Protein AF-A0A7R9ZFF4-F1 (afdb_monomer_lite)

pLDDT: mean 71.65, std 26.12, range [29.84, 97.88]

Secondary structure (DSSP, 8-state):
-EEEEEETTEEEEEEE--SSTTHHHHHHHHHHHHHHHTT--EEE--S--HHHHHTT-----HHHHHHHHHHHHHH-TT-----TTSS--HHHHHHGGGS---------------------------------------PPPPPPP------

Structure (mmCIF, N/CA/C/O backbone):
data_AF-A0A7R9ZFF4-F1
#
_entry.id   AF-A0A7R9ZFF4-F1
#
loop_
_atom_site.group_PDB
_atom_site.id
_atom_site.type_symbol
_atom_site.label_atom_id
_atom_site.label_alt_id
_atom_site.label_comp_id
_atom_site.label_asym_id
_atom_site.label_entity_id
_atom_site.label_seq_id
_atom_site.pdbx_PDB_ins_code
_atom_site.Cartn_x
_atom_site.Cartn_y
_atom_site.Cartn_z
_atom_site.occupancy
_atom_site.B_iso_or_equiv
_atom_site.auth_seq_id
_atom_site.auth_comp_id
_atom_site.auth_asym_id
_atom_site.auth_atom_id
_atom_site.pdbx_PDB_model_num
ATOM 1 N N . GLY A 1 1 ? 10.563 -10.627 -3.207 1.00 85.75 1 GLY A N 1
ATOM 2 C CA . GLY A 1 1 ? 9.769 -10.588 -1.973 1.00 85.75 1 GLY A CA 1
ATOM 3 C C . GLY A 1 1 ? 9.752 -9.187 -1.404 1.00 85.75 1 GLY A C 1
ATOM 4 O O . GLY A 1 1 ? 10.457 -8.306 -1.889 1.00 85.75 1 GLY A O 1
ATOM 5 N N . GLU A 1 2 ? 8.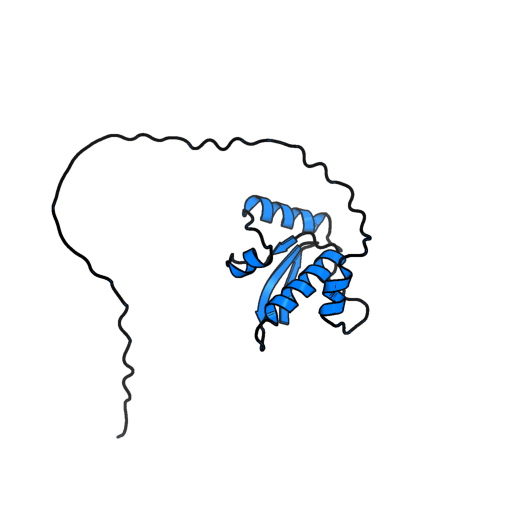947 -8.973 -0.371 1.00 91.56 2 GLU A N 1
ATOM 6 C CA . GLU A 1 2 ? 8.851 -7.692 0.329 1.00 91.56 2 GLU A CA 1
ATOM 7 C C . GLU A 1 2 ? 8.632 -7.902 1.817 1.00 91.56 2 GLU A C 1
ATOM 9 O O . GLU A 1 2 ? 8.017 -8.881 2.241 1.00 91.56 2 GLU A O 1
ATOM 14 N N . LEU A 1 3 ? 9.176 -6.966 2.586 1.00 93.50 3 LEU A N 1
ATOM 15 C CA . LEU A 1 3 ? 8.941 -6.823 4.005 1.00 93.50 3 LEU A CA 1
ATOM 16 C C . LEU A 1 3 ? 8.288 -5.464 4.251 1.00 93.50 3 LEU A C 1
ATOM 18 O O . LEU A 1 3 ? 8.777 -4.428 3.793 1.00 93.50 3 LEU A O 1
ATOM 22 N N . GLY A 1 4 ? 7.217 -5.481 5.030 1.00 95.00 4 GLY A N 1
ATOM 23 C CA . GLY A 1 4 ? 6.464 -4.303 5.416 1.00 95.00 4 GLY A CA 1
ATOM 24 C C . GLY A 1 4 ? 5.681 -4.556 6.695 1.00 95.00 4 GLY A C 1
ATOM 25 O O . GLY A 1 4 ? 5.725 -5.651 7.262 1.00 95.00 4 GLY A O 1
ATOM 26 N N . TYR A 1 5 ? 4.980 -3.531 7.158 1.00 95.50 5 TYR A N 1
ATOM 27 C CA . TYR A 1 5 ? 4.128 -3.600 8.342 1.00 95.50 5 TYR A CA 1
ATOM 28 C C . TYR A 1 5 ? 2.819 -2.853 8.108 1.00 95.50 5 TYR A C 1
ATOM 30 O O . TYR A 1 5 ? 2.694 -2.066 7.170 1.00 95.50 5 TYR A O 1
ATOM 38 N N . THR A 1 6 ? 1.843 -3.095 8.979 1.00 96.00 6 THR A N 1
ATOM 39 C CA . THR A 1 6 ? 0.519 -2.482 8.896 1.00 96.00 6 THR A CA 1
ATOM 40 C C . THR A 1 6 ? 0.233 -1.596 10.106 1.00 96.00 6 THR A C 1
ATOM 42 O O . THR A 1 6 ? 0.661 -1.876 11.229 1.00 96.00 6 THR A O 1
ATOM 45 N N . VAL A 1 7 ? -0.495 -0.502 9.879 1.00 95.81 7 VAL A N 1
ATOM 46 C CA . VAL A 1 7 ? -1.074 0.359 10.921 1.00 95.81 7 VAL A CA 1
ATOM 47 C C . VAL A 1 7 ? -2.521 0.658 10.542 1.00 95.81 7 VAL A C 1
ATOM 49 O O . VAL A 1 7 ? -2.810 1.546 9.733 1.00 95.81 7 VAL A O 1
ATOM 52 N N . GLY A 1 8 ? -3.437 -0.110 11.130 1.00 95.62 8 GLY A N 1
ATOM 53 C CA . GLY A 1 8 ? -4.812 -0.194 10.650 1.00 95.62 8 GLY A CA 1
ATOM 54 C C . GLY A 1 8 ? -4.845 -0.560 9.163 1.00 95.62 8 GLY A C 1
ATOM 55 O O . GLY A 1 8 ? -4.074 -1.403 8.714 1.00 95.62 8 GLY A O 1
ATOM 56 N N . SER A 1 9 ? -5.651 0.151 8.379 1.00 97.12 9 SER A N 1
ATOM 57 C CA . SER A 1 9 ? -5.744 -0.002 6.917 1.00 97.12 9 SER A CA 1
ATOM 58 C C . SER A 1 9 ? -4.605 0.653 6.108 1.00 97.12 9 SER A C 1
ATOM 60 O O . SER A 1 9 ? -4.761 0.904 4.913 1.00 97.12 9 SER A O 1
ATOM 62 N N . VAL A 1 10 ? -3.451 0.942 6.722 1.00 97.56 10 VAL A N 1
ATOM 63 C CA . VAL A 1 10 ? -2.254 1.449 6.022 1.00 97.56 10 VAL A CA 1
ATOM 64 C C . VAL A 1 10 ? -1.171 0.381 6.006 1.00 97.56 10 VAL A C 1
ATOM 66 O O . VAL A 1 10 ? -0.794 -0.116 7.067 1.00 97.56 10 VAL A O 1
ATOM 69 N N . TYR A 1 11 ? -0.649 0.060 4.824 1.00 97.56 11 TYR A N 1
ATOM 70 C CA . TYR A 1 11 ? 0.511 -0.816 4.657 1.00 97.56 11 TYR A CA 1
ATOM 71 C C . TYR A 1 11 ? 1.745 0.019 4.314 1.00 97.56 11 TYR A C 1
ATOM 73 O O . TYR A 1 11 ? 1.687 0.866 3.422 1.00 97.56 11 TYR A O 1
ATOM 81 N N . THR A 1 12 ? 2.863 -0.226 4.992 1.00 96.56 12 THR A N 1
ATOM 82 C CA . THR A 1 12 ? 4.134 0.465 4.750 1.00 96.56 12 THR A CA 1
ATOM 83 C C . THR A 1 12 ? 5.209 -0.526 4.334 1.00 96.56 12 THR A C 1
ATOM 85 O O . THR A 1 12 ? 5.580 -1.415 5.106 1.00 96.56 12 THR A O 1
ATOM 88 N N . SER A 1 13 ? 5.752 -0.326 3.134 1.00 95.31 13 SER A N 1
ATOM 89 C CA . SER A 1 13 ? 6.897 -1.073 2.617 1.00 95.31 13 SER A CA 1
ATOM 90 C C . SER A 1 13 ? 8.182 -0.626 3.316 1.00 95.31 13 SER A C 1
ATOM 92 O O . SER A 1 13 ? 8.519 0.559 3.319 1.00 95.31 13 SER A O 1
ATOM 94 N N . LEU A 1 14 ? 8.932 -1.573 3.880 1.00 93.88 14 LEU A N 1
ATOM 95 C CA . LEU A 1 14 ? 10.260 -1.317 4.450 1.00 93.88 14 LEU A CA 1
ATOM 96 C C . LEU A 1 14 ? 11.359 -1.603 3.431 1.00 93.88 14 LEU A C 1
ATOM 98 O O . LEU A 1 14 ? 12.286 -0.811 3.267 1.00 93.88 14 LEU A O 1
ATOM 102 N N . THR A 1 15 ? 11.265 -2.749 2.758 1.00 90.50 15 THR A N 1
ATOM 103 C CA . THR A 1 15 ? 12.236 -3.164 1.745 1.00 90.50 15 THR A CA 1
ATOM 104 C C . THR A 1 15 ? 11.639 -4.201 0.798 1.00 90.50 15 THR A C 1
ATOM 106 O O . THR A 1 15 ? 10.834 -5.042 1.200 1.00 90.50 15 THR A O 1
ATOM 109 N N . GLY A 1 16 ? 12.052 -4.141 -0.465 1.00 89.12 16 GLY A N 1
ATOM 110 C CA . GLY A 1 16 ? 11.720 -5.110 -1.504 1.00 89.12 16 GLY A CA 1
ATOM 111 C C . GLY A 1 16 ? 12.992 -5.713 -2.090 1.00 89.12 16 GLY A C 1
ATOM 112 O O . GLY A 1 16 ? 14.025 -5.050 -2.161 1.00 89.12 16 GLY A O 1
ATOM 113 N N . PHE A 1 17 ? 12.921 -6.971 -2.510 1.00 90.38 17 PHE A N 1
ATOM 114 C CA . PHE A 1 17 ? 14.036 -7.692 -3.120 1.00 90.38 17 PHE A CA 1
ATOM 115 C C . PHE A 1 17 ? 13.551 -8.547 -4.290 1.00 90.38 17 PHE A C 1
ATOM 117 O O . PHE A 1 17 ? 12.467 -9.125 -4.241 1.00 90.38 17 PHE A O 1
ATOM 124 N N . SER A 1 18 ? 14.362 -8.674 -5.329 1.00 89.00 18 SER A N 1
ATOM 125 C CA . SER A 1 18 ? 14.076 -9.487 -6.513 1.00 89.00 18 SER A CA 1
ATOM 126 C C . SER A 1 18 ? 15.358 -10.134 -7.014 1.00 89.00 18 SER A C 1
ATOM 128 O O . SER A 1 18 ? 16.421 -9.526 -6.929 1.00 89.00 18 SER A O 1
ATOM 130 N N . THR A 1 19 ? 15.252 -11.350 -7.542 1.00 88.94 19 THR A N 1
ATOM 131 C CA . THR A 1 19 ? 16.372 -12.065 -8.174 1.00 88.94 19 THR A CA 1
ATOM 132 C C . THR A 1 19 ? 16.312 -12.016 -9.699 1.00 88.94 19 THR A C 1
ATOM 134 O O . THR A 1 19 ? 17.336 -12.188 -10.338 1.00 88.94 19 THR A O 1
ATOM 137 N N . GLU A 1 20 ? 15.130 -11.748 -10.262 1.00 89.88 20 GLU A N 1
ATOM 138 C CA . GLU A 1 20 ? 14.866 -11.722 -11.703 1.00 89.88 20 GLU A CA 1
ATOM 139 C C . GLU A 1 20 ? 14.385 -10.340 -12.149 1.00 89.88 20 GLU A C 1
ATOM 141 O O . GLU A 1 20 ? 13.657 -9.656 -11.410 1.00 89.88 20 GLU A O 1
ATOM 146 N N . ASP A 1 21 ? 14.713 -9.964 -13.382 1.00 84.06 21 ASP A N 1
ATOM 147 C CA . ASP A 1 21 ? 14.232 -8.725 -13.988 1.00 84.06 21 ASP A CA 1
ATOM 148 C C . ASP A 1 21 ? 12.699 -8.687 -14.033 1.00 84.06 21 ASP A C 1
ATOM 150 O O . ASP A 1 21 ? 12.020 -9.693 -14.240 1.00 84.06 21 ASP A O 1
ATOM 154 N N . SER A 1 22 ? 12.126 -7.501 -13.817 1.00 82.31 22 SER A N 1
ATOM 155 C CA . SER A 1 22 ? 10.671 -7.244 -13.802 1.00 82.31 22 SER A CA 1
ATOM 156 C C . SER A 1 22 ? 9.849 -7.977 -12.726 1.00 82.31 22 SER A C 1
ATOM 158 O O . SER A 1 22 ? 8.690 -7.616 -12.503 1.00 82.31 22 SER A O 1
ATOM 160 N N . SER A 1 23 ? 10.422 -8.938 -11.992 1.00 88.81 23 SER A N 1
ATOM 161 C CA . SER A 1 23 ? 9.712 -9.666 -10.926 1.00 88.81 23 SER A CA 1
ATOM 162 C C . SER A 1 23 ? 9.257 -8.748 -9.785 1.00 88.81 23 SER A C 1
ATOM 164 O O . SER A 1 23 ? 8.173 -8.939 -9.236 1.00 88.81 23 SER A O 1
ATOM 166 N N . GLY A 1 24 ? 10.022 -7.689 -9.492 1.00 86.12 24 GLY A N 1
ATOM 167 C CA . GLY A 1 24 ? 9.638 -6.662 -8.521 1.00 86.12 24 GLY A CA 1
ATOM 168 C C . GLY A 1 24 ? 8.384 -5.881 -8.929 1.00 86.12 24 GLY A C 1
ATOM 169 O O . GLY A 1 24 ? 7.518 -5.635 -8.096 1.00 86.12 24 GLY A O 1
ATOM 170 N N . SER A 1 25 ? 8.228 -5.541 -10.211 1.00 86.94 25 SER A N 1
ATOM 171 C CA . SER A 1 25 ? 7.043 -4.821 -10.701 1.00 86.94 25 SER A CA 1
ATOM 172 C C . SER A 1 25 ? 5.782 -5.684 -10.647 1.00 86.94 25 SER A C 1
ATOM 174 O O . SER A 1 25 ? 4.735 -5.204 -10.217 1.00 86.94 25 SER A O 1
ATOM 176 N N . ILE A 1 26 ? 5.885 -6.966 -11.019 1.00 90.56 26 ILE A N 1
ATOM 177 C CA . ILE A 1 26 ? 4.769 -7.920 -10.910 1.00 90.56 26 ILE A CA 1
ATOM 178 C C . ILE A 1 26 ? 4.388 -8.150 -9.448 1.00 90.56 26 ILE A C 1
ATOM 180 O O . ILE A 1 26 ? 3.203 -8.171 -9.121 1.00 90.56 26 ILE A O 1
ATOM 184 N N . GLN A 1 27 ? 5.378 -8.269 -8.562 1.00 90.94 27 GLN A N 1
ATOM 185 C CA . GLN A 1 27 ? 5.131 -8.357 -7.128 1.00 90.94 27 GLN A CA 1
ATOM 186 C C . GLN A 1 27 ? 4.378 -7.127 -6.617 1.00 90.94 27 GLN A C 1
ATOM 188 O O . GLN A 1 27 ? 3.410 -7.291 -5.881 1.00 90.94 27 GLN A O 1
ATOM 193 N N . LEU A 1 28 ? 4.795 -5.916 -7.003 1.00 90.75 28 LEU A N 1
ATOM 194 C CA . LEU A 1 28 ? 4.122 -4.693 -6.573 1.00 90.75 28 LEU A CA 1
ATOM 195 C C . LEU A 1 28 ? 2.667 -4.654 -7.060 1.00 90.75 28 LEU A C 1
ATOM 197 O O . LEU A 1 28 ? 1.771 -4.341 -6.282 1.00 90.75 28 LEU A O 1
ATOM 201 N N . ALA A 1 29 ? 2.417 -5.029 -8.316 1.00 90.69 29 ALA A N 1
ATOM 202 C CA . ALA A 1 29 ? 1.059 -5.105 -8.851 1.00 90.69 29 ALA A CA 1
ATOM 203 C C . ALA A 1 29 ? 0.196 -6.118 -8.077 1.00 90.69 29 ALA A C 1
ATOM 205 O O . ALA A 1 29 ? -0.897 -5.780 -7.627 1.00 90.69 29 ALA A O 1
ATOM 206 N N . ALA A 1 30 ? 0.705 -7.334 -7.855 1.00 92.06 30 ALA A N 1
ATOM 207 C CA . ALA A 1 30 ? -0.017 -8.371 -7.122 1.00 92.06 30 ALA A CA 1
ATOM 208 C C . ALA A 1 30 ? -0.267 -7.985 -5.653 1.00 92.06 30 ALA A C 1
ATOM 210 O O . ALA A 1 30 ? -1.371 -8.182 -5.146 1.00 92.06 30 ALA A O 1
ATOM 211 N N . LEU A 1 31 ? 0.730 -7.410 -4.972 1.00 93.06 31 LEU A N 1
ATOM 212 C CA . LEU A 1 31 ? 0.587 -6.956 -3.590 1.00 93.06 31 LEU A CA 1
ATOM 213 C C . LEU A 1 31 ? -0.437 -5.825 -3.485 1.00 93.06 31 LEU A C 1
ATOM 215 O O . LEU A 1 31 ? -1.309 -5.894 -2.625 1.00 93.06 31 LEU A O 1
ATOM 219 N N . GLY A 1 32 ? -0.388 -4.840 -4.386 1.00 92.75 32 GLY A N 1
ATOM 220 C CA . GLY A 1 32 ? -1.369 -3.755 -4.436 1.00 92.75 32 GLY A CA 1
ATOM 221 C C . GLY A 1 32 ? -2.800 -4.275 -4.554 1.00 92.75 32 GLY A C 1
ATOM 222 O O . GLY A 1 32 ? -3.668 -3.856 -3.791 1.00 92.75 32 GLY A O 1
ATOM 223 N N . THR A 1 33 ? -3.027 -5.261 -5.425 1.00 92.12 33 THR A N 1
ATOM 224 C CA . THR A 1 33 ? -4.335 -5.916 -5.560 1.00 92.12 33 THR A CA 1
ATOM 225 C C . THR A 1 33 ? -4.783 -6.629 -4.281 1.00 92.12 33 THR A C 1
ATOM 227 O O . THR A 1 33 ? -5.954 -6.563 -3.914 1.00 92.12 33 THR A O 1
ATOM 230 N N . ILE A 1 34 ? -3.882 -7.324 -3.585 1.00 92.62 34 ILE A N 1
ATOM 231 C CA . ILE A 1 34 ? -4.231 -8.014 -2.332 1.00 92.62 34 ILE A CA 1
ATOM 232 C C . ILE A 1 34 ? -4.544 -7.001 -1.228 1.00 92.62 34 ILE A C 1
ATOM 234 O O . ILE A 1 34 ? -5.508 -7.187 -0.485 1.00 92.62 34 ILE A O 1
ATOM 238 N N . LEU A 1 35 ? -3.756 -5.929 -1.127 1.00 94.31 35 LEU A N 1
ATOM 239 C CA . LEU A 1 35 ? -3.978 -4.854 -0.161 1.00 94.31 35 LEU A CA 1
ATOM 240 C C . LEU A 1 35 ? -5.356 -4.219 -0.359 1.00 94.31 35 LEU A C 1
ATOM 242 O O . LEU A 1 35 ? -6.110 -4.089 0.605 1.00 94.31 35 LEU A O 1
ATOM 246 N N . GLU A 1 36 ? -5.718 -3.907 -1.601 1.00 93.44 36 GLU A N 1
ATOM 247 C CA . GLU A 1 36 ? -7.042 -3.382 -1.935 1.00 93.44 36 GLU A CA 1
ATOM 248 C C . GLU A 1 36 ? -8.164 -4.338 -1.489 1.00 93.44 36 GLU A C 1
ATOM 250 O O . GLU A 1 36 ? -9.092 -3.917 -0.798 1.00 93.44 36 GLU A O 1
ATOM 255 N N . ARG A 1 37 ? -8.044 -5.644 -1.776 1.00 91.38 37 ARG A N 1
ATOM 256 C CA . ARG A 1 37 ? -9.028 -6.663 -1.350 1.00 91.38 37 ARG A CA 1
ATOM 257 C C . ARG A 1 37 ? -9.164 -6.794 0.159 1.00 91.38 37 ARG A C 1
ATOM 259 O O . ARG A 1 37 ? -10.253 -7.058 0.653 1.00 91.38 37 ARG A O 1
ATOM 266 N N . CYS A 1 38 ? -8.066 -6.619 0.887 1.00 92.81 38 CYS A N 1
ATOM 267 C CA . CYS A 1 38 ? -8.068 -6.667 2.346 1.00 92.81 38 CYS A CA 1
ATOM 268 C C . CYS A 1 38 ? -8.605 -5.367 2.979 1.00 92.81 38 CYS A C 1
ATOM 270 O O . CYS A 1 38 ? -8.642 -5.262 4.203 1.00 92.81 38 CYS A O 1
ATOM 272 N N . GLY A 1 39 ? -9.000 -4.368 2.180 1.00 94.44 39 GLY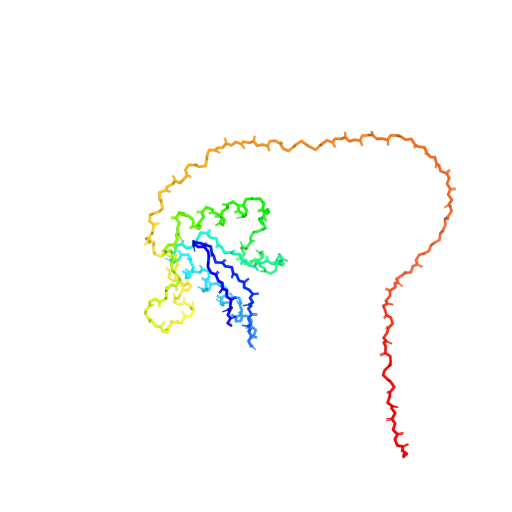 A N 1
ATOM 273 C CA . GLY A 1 39 ? -9.536 -3.099 2.672 1.00 94.44 39 GLY A CA 1
ATOM 274 C C . GLY A 1 39 ? -8.467 -2.099 3.117 1.00 94.44 39 GLY A C 1
ATOM 275 O O . GLY A 1 39 ? -8.759 -1.198 3.908 1.00 94.44 39 GLY A O 1
ATOM 276 N N . PHE A 1 40 ? -7.225 -2.231 2.637 1.00 96.56 40 PHE A N 1
ATOM 277 C CA . PHE A 1 40 ? -6.208 -1.203 2.853 1.00 96.56 40 PHE A CA 1
ATOM 278 C C . PHE A 1 40 ? -6.525 0.034 2.012 1.00 96.56 40 PHE A C 1
ATOM 280 O O . PHE A 1 40 ? -6.774 -0.053 0.813 1.00 96.56 40 PHE A O 1
ATOM 287 N N . ILE A 1 41 ? -6.476 1.204 2.646 1.00 95.62 41 ILE A N 1
ATOM 288 C CA . ILE A 1 41 ? -6.822 2.488 2.018 1.00 95.62 41 ILE A CA 1
ATOM 289 C C . ILE A 1 41 ? -5.592 3.252 1.528 1.00 95.62 41 ILE A C 1
ATOM 291 O O . ILE A 1 41 ? -5.714 4.226 0.785 1.00 95.62 41 ILE A O 1
ATOM 295 N N . LEU A 1 42 ? -4.405 2.872 2.007 1.00 96.12 42 LEU A N 1
ATOM 296 C CA . LEU A 1 42 ? -3.158 3.544 1.681 1.00 96.12 42 LEU A CA 1
ATOM 297 C C . LEU A 1 42 ? -1.997 2.557 1.707 1.00 96.12 42 LEU A C 1
ATOM 299 O O . LEU A 1 42 ? -1.818 1.802 2.665 1.00 96.12 42 LEU A O 1
ATOM 303 N N . TRP A 1 43 ? -1.168 2.648 0.675 1.00 96.38 43 TRP A N 1
ATOM 304 C CA . TRP A 1 43 ? 0.095 1.942 0.582 1.00 96.38 43 TRP A CA 1
ATOM 305 C C . TRP A 1 43 ? 1.248 2.949 0.529 1.00 96.38 43 TRP A C 1
ATOM 307 O O . TRP A 1 43 ? 1.399 3.703 -0.433 1.00 96.38 43 TRP A O 1
ATOM 317 N N . ASP A 1 44 ? 2.044 2.982 1.595 1.00 95.44 44 ASP A N 1
ATOM 318 C CA . ASP A 1 44 ? 3.255 3.787 1.696 1.00 95.44 44 ASP A CA 1
ATOM 319 C C . ASP A 1 44 ? 4.452 3.025 1.120 1.00 95.44 44 ASP A C 1
ATOM 321 O O . ASP A 1 44 ? 4.956 2.071 1.714 1.00 95.44 44 ASP A O 1
ATOM 325 N N . LEU A 1 45 ? 4.917 3.478 -0.044 1.00 92.44 45 LEU A N 1
ATOM 326 C CA . LEU A 1 45 ? 6.086 2.928 -0.724 1.00 92.44 45 LEU A CA 1
ATOM 327 C C . LEU A 1 45 ? 7.405 3.538 -0.217 1.00 92.44 45 LEU A C 1
ATOM 329 O O . LEU A 1 45 ? 8.468 3.218 -0.755 1.00 92.44 45 LEU A O 1
ATOM 333 N N . GLY A 1 46 ? 7.377 4.453 0.752 1.00 90.06 46 GLY A N 1
ATOM 334 C CA . GLY A 1 46 ? 8.551 5.164 1.246 1.00 90.06 46 GLY A CA 1
ATOM 335 C C . GLY A 1 46 ? 9.020 6.267 0.293 1.00 90.06 46 GLY A C 1
ATOM 336 O O . GLY A 1 46 ? 8.230 7.059 -0.217 1.00 90.06 46 GLY A O 1
ATOM 337 N N . MET A 1 47 ? 10.333 6.347 0.056 1.00 87.06 47 MET A N 1
ATOM 338 C CA . MET A 1 47 ? 10.923 7.450 -0.712 1.00 87.06 47 MET A CA 1
ATOM 339 C C . MET A 1 47 ? 10.405 7.501 -2.157 1.00 87.06 47 MET A C 1
ATOM 341 O O . MET A 1 47 ? 10.273 6.463 -2.823 1.00 87.06 47 MET A O 1
ATOM 345 N N . PHE A 1 48 ? 10.154 8.720 -2.639 1.00 83.94 48 PHE A N 1
ATOM 346 C CA . PHE A 1 48 ? 9.744 8.969 -4.016 1.00 83.94 48 PHE A CA 1
ATOM 347 C C . PHE A 1 48 ? 10.842 8.540 -4.993 1.00 83.94 48 PHE A C 1
ATOM 349 O O . PHE A 1 48 ? 12.008 8.893 -4.826 1.00 83.94 48 PHE A O 1
ATOM 356 N N . MET A 1 49 ? 10.451 7.776 -6.012 1.00 80.75 49 MET A N 1
ATOM 357 C CA . MET A 1 49 ? 11.306 7.349 -7.116 1.00 80.75 49 MET A CA 1
ATOM 358 C C . MET A 1 49 ? 10.453 7.279 -8.383 1.00 80.75 49 MET A C 1
ATOM 360 O O . MET A 1 49 ? 9.333 6.770 -8.330 1.00 80.75 49 MET A O 1
ATOM 364 N N . GLU A 1 50 ? 10.981 7.731 -9.522 1.00 81.94 50 GLU A N 1
ATOM 365 C CA . GLU A 1 50 ? 10.223 7.851 -10.781 1.00 81.94 50 GLU A CA 1
ATOM 366 C C . GLU A 1 50 ? 9.542 6.548 -11.218 1.00 81.94 50 GLU A C 1
ATOM 368 O O . GLU A 1 50 ? 8.428 6.558 -11.736 1.00 81.94 50 GLU A O 1
ATOM 373 N N . TYR A 1 51 ? 10.176 5.394 -10.991 1.00 81.81 51 TYR A N 1
ATOM 374 C CA . TYR A 1 51 ? 9.579 4.118 -11.386 1.00 81.81 51 TYR A CA 1
ATOM 375 C C . TYR A 1 51 ? 8.289 3.800 -10.615 1.00 81.81 51 TYR A C 1
ATOM 377 O O . TYR A 1 51 ? 7.435 3.099 -11.151 1.00 81.81 51 TYR A O 1
ATOM 385 N N . LYS A 1 52 ? 8.128 4.317 -9.387 1.00 83.00 52 LYS A N 1
ATOM 386 C CA . LYS A 1 52 ? 6.901 4.158 -8.591 1.00 83.00 52 LYS A CA 1
ATOM 387 C C . LYS A 1 52 ? 5.774 5.006 -9.168 1.00 83.00 52 LYS A C 1
ATOM 389 O O . LYS A 1 52 ? 4.635 4.561 -9.229 1.00 83.00 52 LYS A O 1
ATOM 394 N N . GLU A 1 53 ? 6.097 6.207 -9.631 1.00 85.69 53 GLU A N 1
ATOM 395 C CA . GLU A 1 53 ? 5.127 7.078 -10.293 1.00 85.69 53 GLU A CA 1
ATOM 396 C C . GLU A 1 53 ? 4.647 6.476 -11.618 1.00 85.69 53 GLU A C 1
ATOM 398 O O . GLU A 1 53 ? 3.446 6.450 -11.877 1.00 85.69 53 GLU A O 1
ATOM 403 N N . ARG A 1 54 ? 5.554 5.875 -12.404 1.00 86.38 54 ARG A N 1
ATOM 404 C CA . ARG A 1 54 ? 5.187 5.172 -13.648 1.00 86.38 54 ARG A CA 1
ATOM 405 C C . ARG A 1 54 ? 4.190 4.028 -13.445 1.00 86.38 54 ARG A C 1
ATOM 407 O O . ARG A 1 54 ? 3.444 3.726 -14.369 1.00 86.38 54 ARG A O 1
ATOM 414 N N . ILE A 1 55 ? 4.168 3.404 -12.266 1.00 82.00 55 ILE A N 1
ATOM 415 C CA . ILE A 1 55 ? 3.202 2.345 -11.917 1.00 82.00 55 ILE A CA 1
ATOM 416 C C . ILE A 1 55 ? 1.970 2.880 -11.165 1.00 82.00 55 ILE A C 1
ATOM 418 O O . ILE A 1 55 ? 1.177 2.094 -10.657 1.00 82.00 55 ILE A O 1
ATOM 422 N N . GLY A 1 56 ? 1.795 4.205 -11.094 1.00 87.19 56 GLY A N 1
ATOM 423 C CA . GLY A 1 56 ? 0.600 4.855 -10.550 1.00 87.19 56 GLY A CA 1
ATOM 424 C C . GLY A 1 56 ? 0.733 5.419 -9.132 1.00 87.19 56 GLY A C 1
ATOM 425 O O . GLY A 1 56 ? -0.244 5.964 -8.612 1.00 87.19 56 GLY A O 1
ATOM 426 N N . ALA A 1 57 ? 1.907 5.337 -8.495 1.00 90.56 57 ALA A N 1
ATOM 427 C CA . ALA A 1 57 ? 2.112 5.954 -7.186 1.00 90.56 57 ALA A CA 1
ATOM 428 C C . ALA A 1 57 ? 2.069 7.486 -7.278 1.00 90.56 57 ALA A C 1
ATOM 430 O O . ALA A 1 57 ? 2.504 8.085 -8.258 1.00 90.56 57 ALA A O 1
ATOM 431 N N . ARG A 1 58 ? 1.583 8.138 -6.219 1.00 92.75 58 ARG A N 1
ATOM 432 C CA . ARG A 1 58 ? 1.477 9.600 -6.149 1.00 92.75 58 ARG A CA 1
ATOM 433 C C . ARG A 1 58 ? 2.248 10.135 -4.954 1.00 92.75 58 ARG A C 1
ATOM 435 O O . ARG A 1 58 ? 2.187 9.570 -3.864 1.00 92.75 58 ARG A O 1
ATOM 442 N N . SER A 1 59 ? 2.920 11.267 -5.142 1.00 92.25 59 SER A N 1
ATOM 443 C CA . SER A 1 59 ? 3.542 11.997 -4.037 1.00 92.25 59 SER A CA 1
ATOM 444 C C . SER A 1 59 ? 2.478 12.587 -3.111 1.00 92.25 59 SER A C 1
ATOM 446 O O . SER A 1 59 ? 1.595 13.327 -3.546 1.00 92.25 59 SER A O 1
ATOM 448 N N . MET A 1 60 ? 2.582 12.293 -1.815 1.00 94.06 60 MET A N 1
ATOM 449 C CA . MET A 1 60 ? 1.673 12.787 -0.782 1.00 94.06 60 MET A CA 1
ATOM 450 C C . MET A 1 60 ? 2.426 13.693 0.192 1.00 94.06 60 MET A C 1
ATOM 452 O O . MET A 1 60 ? 3.507 13.358 0.674 1.00 94.06 60 MET A O 1
ATOM 456 N N . ARG A 1 61 ? 1.850 14.856 0.520 1.00 95.25 61 ARG A N 1
ATOM 457 C CA . ARG A 1 61 ? 2.428 15.731 1.550 1.00 95.25 61 ARG A CA 1
ATOM 458 C C . ARG A 1 61 ? 2.395 15.040 2.916 1.00 95.25 61 ARG A C 1
ATOM 460 O O . ARG A 1 61 ? 1.467 14.301 3.240 1.00 95.25 61 ARG A O 1
ATOM 467 N N . ARG A 1 62 ? 3.363 15.375 3.769 1.00 95.25 62 ARG A N 1
ATOM 468 C CA . ARG A 1 62 ? 3.489 14.791 5.111 1.00 95.25 62 ARG A CA 1
ATOM 469 C C . ARG A 1 62 ? 2.253 14.993 5.991 1.00 95.25 62 ARG A C 1
ATOM 471 O O . ARG A 1 62 ? 1.813 14.050 6.638 1.00 95.25 62 ARG A O 1
ATOM 478 N N . THR A 1 63 ? 1.699 16.204 6.037 1.00 97.88 63 THR A N 1
ATOM 479 C CA . THR A 1 63 ? 0.554 16.527 6.905 1.00 97.88 63 THR A CA 1
ATOM 480 C C . THR A 1 63 ? -0.667 15.641 6.637 1.00 97.88 63 THR A C 1
ATOM 482 O O . THR A 1 63 ? -1.144 15.010 7.584 1.00 97.88 63 THR A O 1
ATOM 485 N N . PRO A 1 64 ? -1.177 15.520 5.392 1.00 96.88 64 PRO A N 1
ATOM 486 C CA . PRO A 1 64 ? -2.297 14.627 5.130 1.00 96.88 64 PRO A CA 1
ATOM 487 C C . PRO A 1 64 ? -1.924 13.151 5.331 1.00 96.88 64 PRO A C 1
ATOM 489 O O . PRO A 1 64 ? -2.761 12.416 5.839 1.00 96.88 64 PRO A O 1
ATOM 492 N N . PHE A 1 65 ? -0.684 12.731 5.040 1.00 96.25 65 PHE A N 1
ATOM 493 C CA . PHE A 1 65 ? -0.225 11.359 5.301 1.00 96.25 65 PHE A CA 1
ATOM 494 C C . PHE A 1 65 ? -0.333 10.988 6.787 1.00 96.25 65 PHE A C 1
ATOM 496 O O . PHE A 1 65 ? -1.008 10.026 7.149 1.00 96.25 65 PHE A O 1
ATOM 503 N N . VAL A 1 66 ? 0.266 11.796 7.671 1.00 96.88 66 VAL A N 1
ATOM 504 C CA . VAL A 1 66 ? 0.245 11.550 9.124 1.00 96.88 66 VAL A CA 1
ATOM 505 C C . VAL A 1 66 ? -1.186 11.558 9.661 1.00 96.88 66 VAL A C 1
ATOM 507 O O . VAL A 1 66 ? -1.519 10.754 10.532 1.00 96.88 66 VAL A O 1
ATOM 510 N N . ARG A 1 67 ? -2.047 12.439 9.136 1.00 97.62 67 ARG A N 1
ATOM 511 C CA . ARG A 1 67 ? -3.470 12.471 9.494 1.00 97.62 67 ARG A CA 1
ATOM 512 C C . ARG A 1 67 ? -4.169 11.162 9.122 1.00 97.62 67 ARG A C 1
ATOM 514 O O . ARG A 1 67 ? -4.882 10.623 9.963 1.00 97.62 67 ARG A O 1
ATOM 521 N N . THR A 1 68 ? -3.936 10.637 7.919 1.00 96.88 68 THR A N 1
ATOM 522 C CA . THR A 1 68 ? -4.505 9.355 7.475 1.00 96.88 68 THR A CA 1
ATOM 523 C C . THR A 1 68 ? -4.036 8.195 8.352 1.00 96.88 68 THR A C 1
ATOM 525 O O . THR A 1 68 ? -4.876 7.446 8.837 1.00 96.88 68 THR A O 1
ATOM 528 N N . VAL A 1 69 ? -2.734 8.090 8.647 1.00 96.31 69 VAL A N 1
ATOM 529 C CA . VAL A 1 69 ? -2.182 7.010 9.496 1.00 96.31 69 VAL A CA 1
ATOM 530 C C . VAL A 1 69 ? -2.725 7.059 10.928 1.00 96.31 69 VAL A C 1
ATOM 532 O O . VAL A 1 69 ? -3.014 6.031 11.538 1.00 96.31 69 VAL A O 1
ATOM 535 N N . ARG A 1 70 ? -2.871 8.259 11.502 1.00 96.88 70 ARG A N 1
ATOM 536 C CA . ARG A 1 70 ? -3.459 8.411 12.844 1.00 96.88 70 ARG A CA 1
ATOM 537 C C . ARG A 1 70 ? -4.924 7.993 12.863 1.00 96.88 70 ARG A C 1
ATOM 539 O O . ARG A 1 70 ? -5.346 7.323 13.798 1.00 96.88 70 ARG A O 1
ATOM 546 N N . ARG A 1 71 ? -5.672 8.377 11.829 1.00 97.25 71 ARG A N 1
ATOM 547 C CA . ARG A 1 71 ? -7.086 8.042 11.670 1.00 97.25 71 ARG A CA 1
ATOM 548 C C . ARG A 1 71 ? -7.290 6.535 11.480 1.00 97.25 71 ARG A C 1
ATOM 550 O O . ARG A 1 71 ? -8.089 5.947 12.201 1.00 97.25 71 ARG A O 1
ATOM 557 N N . SER A 1 72 ? -6.522 5.897 10.592 1.00 96.31 72 SER A N 1
ATOM 558 C CA . SER A 1 72 ? -6.644 4.460 10.297 1.00 96.31 72 SER A CA 1
ATOM 559 C C . SER A 1 72 ? -6.394 3.580 11.520 1.00 96.31 72 SER A C 1
ATOM 561 O O . SER A 1 72 ? -7.067 2.565 11.689 1.00 96.31 72 SER A O 1
ATOM 563 N N . ARG A 1 73 ? -5.467 3.983 12.400 1.00 94.69 73 ARG A N 1
ATOM 564 C CA . ARG A 1 73 ? -5.174 3.278 13.655 1.00 94.69 73 ARG A CA 1
ATOM 565 C C . ARG A 1 73 ? -6.390 3.183 14.582 1.00 94.69 73 ARG A C 1
ATOM 567 O O . ARG A 1 73 ? -6.473 2.229 15.34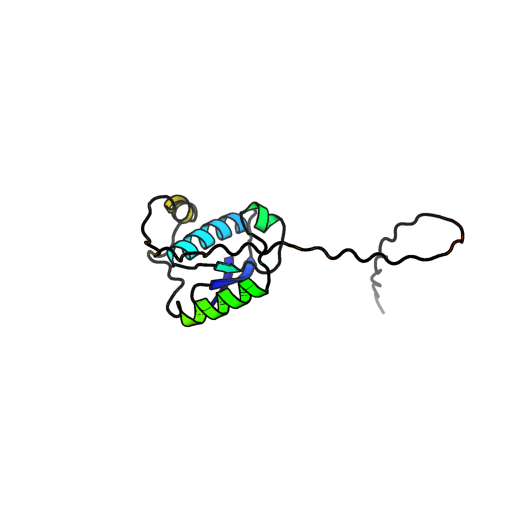3 1.00 94.69 73 ARG A O 1
ATOM 574 N N . VAL A 1 74 ? -7.286 4.169 14.541 1.00 96.50 74 VAL A N 1
ATOM 575 C CA . VAL A 1 74 ? -8.478 4.226 15.400 1.00 96.50 74 VAL A CA 1
ATOM 576 C C . VAL A 1 74 ? -9.697 3.645 14.692 1.00 96.50 74 VAL A C 1
ATOM 578 O O . VAL A 1 74 ? -10.444 2.888 15.296 1.00 96.50 74 VAL A O 1
ATOM 581 N N . GLU A 1 75 ? -9.899 3.984 13.418 1.00 95.38 75 GLU A N 1
ATOM 582 C CA . GLU A 1 75 ? -11.112 3.602 12.678 1.00 95.38 75 GLU A CA 1
ATOM 583 C C . GLU A 1 75 ? -11.051 2.191 12.091 1.00 95.38 75 GLU A C 1
ATOM 585 O O . GLU A 1 75 ? -12.084 1.564 11.886 1.00 95.38 75 GLU A O 1
ATOM 590 N N . THR A 1 76 ? -9.851 1.688 11.804 1.00 95.00 76 THR A N 1
ATOM 591 C CA . THR A 1 76 ? -9.650 0.390 11.143 1.00 95.00 76 THR A CA 1
ATOM 592 C C . THR A 1 76 ? -8.597 -0.468 11.856 1.00 95.00 76 THR A C 1
ATOM 594 O O . THR A 1 76 ? -7.671 -0.938 11.196 1.00 95.00 76 THR A O 1
ATOM 597 N N . PRO A 1 77 ? -8.667 -0.660 13.190 1.00 92.12 77 PRO A N 1
ATOM 598 C CA . PRO A 1 77 ? -7.634 -1.381 13.938 1.00 92.12 77 PRO A CA 1
ATOM 599 C C . PRO A 1 77 ? -7.557 -2.870 13.568 1.00 92.12 77 PRO A C 1
ATOM 601 O O . PRO A 1 77 ? -6.488 -3.466 13.672 1.00 92.12 77 PRO A O 1
ATOM 604 N N . ASP A 1 78 ? -8.667 -3.444 13.097 1.00 92.12 78 ASP A N 1
ATOM 605 C CA . ASP A 1 78 ? -8.815 -4.882 12.853 1.00 92.12 78 ASP A CA 1
ATOM 606 C C . ASP A 1 78 ? -8.560 -5.304 11.401 1.00 92.12 78 ASP A C 1
ATOM 608 O O . ASP A 1 78 ? -8.702 -6.481 11.072 1.00 92.12 78 ASP A O 1
ATOM 612 N N . VAL A 1 79 ? -8.170 -4.375 10.520 1.00 92.81 79 VAL A N 1
ATOM 613 C CA . VAL A 1 79 ? -7.796 -4.727 9.144 1.00 92.81 79 VAL A CA 1
ATOM 614 C C . VAL A 1 79 ? -6.544 -5.598 9.176 1.00 92.81 79 VAL A C 1
ATOM 616 O O . VAL A 1 79 ? -5.497 -5.207 9.699 1.00 92.81 79 VAL A O 1
ATOM 619 N N . ARG A 1 80 ? -6.655 -6.801 8.611 1.00 89.44 80 ARG A N 1
ATOM 620 C CA . ARG A 1 80 ? -5.569 -7.779 8.551 1.00 89.44 80 ARG A CA 1
ATOM 621 C C . ARG A 1 80 ? -5.171 -8.032 7.112 1.00 89.44 80 ARG A C 1
ATOM 623 O O . ARG A 1 80 ? -6.003 -8.116 6.219 1.00 89.44 80 ARG A O 1
ATOM 630 N N . PHE A 1 81 ? -3.872 -8.204 6.912 1.00 89.94 81 PHE A N 1
ATOM 631 C CA . PHE A 1 81 ? -3.346 -8.721 5.662 1.00 89.94 81 PHE A CA 1
ATOM 632 C C . PHE A 1 81 ? -3.473 -10.247 5.672 1.00 89.94 81 PHE A C 1
ATOM 634 O O . PHE A 1 81 ? -2.609 -10.945 6.205 1.00 89.94 81 PHE A O 1
ATOM 641 N N . THR A 1 82 ? -4.582 -10.760 5.145 1.00 85.94 82 THR A N 1
ATOM 642 C CA . THR A 1 82 ? -4.858 -12.199 5.060 1.00 85.94 82 THR A CA 1
ATOM 643 C C . THR A 1 82 ? -5.021 -12.619 3.613 1.00 85.94 82 THR A C 1
ATOM 645 O O . THR A 1 82 ? -5.809 -12.045 2.869 1.00 85.94 82 THR A O 1
ATOM 648 N N . VAL A 1 83 ? -4.281 -13.653 3.227 1.00 81.12 83 VAL A N 1
ATOM 649 C CA . VAL A 1 83 ? -4.368 -14.260 1.902 1.00 81.12 83 VAL A CA 1
ATOM 650 C C . VAL A 1 83 ? -5.026 -15.624 2.065 1.00 81.12 83 VAL A C 1
ATOM 652 O O . VAL A 1 83 ? -4.402 -16.566 2.553 1.00 81.12 83 VAL A O 1
ATOM 655 N N . GLU A 1 84 ? -6.304 -15.717 1.709 1.00 78.69 84 GLU A N 1
ATOM 656 C CA . GLU A 1 84 ? -7.041 -16.982 1.709 1.00 78.69 84 GLU A CA 1
ATOM 657 C C . GLU A 1 84 ? -6.683 -17.822 0.471 1.00 78.69 84 GLU A C 1
ATOM 659 O O . GLU A 1 84 ? -6.281 -17.288 -0.562 1.00 78.69 84 GLU A O 1
ATOM 664 N N . GLY A 1 85 ? -6.812 -19.149 0.562 1.00 75.06 85 GLY A N 1
ATOM 665 C CA . GLY A 1 85 ? -6.631 -20.040 -0.596 1.00 75.06 85 GLY A CA 1
ATOM 666 C C . GLY A 1 85 ? -5.200 -20.524 -0.868 1.00 75.06 85 GLY A C 1
ATOM 667 O O . GLY A 1 85 ? -4.954 -21.166 -1.886 1.00 75.06 85 GLY A O 1
ATOM 668 N N . GLY A 1 86 ? -4.252 -20.293 0.045 1.00 81.81 86 GLY A N 1
ATOM 669 C CA . GLY A 1 86 ? -2.899 -20.844 -0.063 1.00 81.81 86 GLY A CA 1
ATOM 670 C C . GLY A 1 86 ? -2.071 -20.203 -1.184 1.00 81.81 86 GLY A C 1
ATOM 671 O O . GLY A 1 86 ? -2.059 -18.985 -1.352 1.00 81.81 86 GLY A O 1
ATOM 672 N N . ARG A 1 87 ? -1.297 -21.009 -1.922 1.00 84.31 87 ARG A N 1
ATOM 673 C CA . ARG A 1 87 ? -0.365 -20.505 -2.943 1.00 84.31 87 ARG A CA 1
ATOM 674 C C . ARG A 1 87 ? -1.123 -20.097 -4.207 1.00 84.31 87 ARG A C 1
ATOM 676 O O . ARG A 1 87 ? -1.672 -20.949 -4.894 1.00 84.31 87 ARG A O 1
ATOM 683 N N . MET A 1 88 ? -1.061 -18.813 -4.551 1.00 87.44 88 MET A N 1
ATOM 684 C CA . MET A 1 88 ? -1.669 -18.262 -5.763 1.00 87.44 88 MET A CA 1
ATOM 685 C C . MET A 1 88 ? -0.624 -17.798 -6.776 1.00 87.44 88 MET A C 1
ATOM 687 O O . MET A 1 88 ? 0.498 -17.416 -6.430 1.00 87.44 88 MET A O 1
ATOM 691 N N . ASN A 1 89 ? -1.011 -17.819 -8.046 1.00 90.62 89 ASN A N 1
ATOM 692 C CA . ASN A 1 89 ? -0.240 -17.253 -9.140 1.00 90.62 89 ASN A CA 1
ATOM 693 C C . ASN A 1 89 ? -0.494 -15.725 -9.224 1.00 90.62 89 ASN A C 1
ATOM 695 O O . ASN A 1 89 ? -1.587 -15.241 -8.939 1.00 90.62 89 ASN A O 1
ATOM 699 N N . CYS A 1 90 ? 0.520 -14.949 -9.630 1.00 89.94 90 CYS A N 1
ATOM 700 C CA . CYS A 1 90 ? 0.413 -13.482 -9.690 1.00 89.94 90 CYS A CA 1
ATOM 701 C C . CYS A 1 90 ? -0.601 -12.993 -10.735 1.00 89.94 90 CYS A C 1
ATOM 703 O O . CYS A 1 90 ? -1.251 -11.976 -10.525 1.00 89.94 90 CYS A O 1
ATOM 705 N N . ARG A 1 91 ? -0.740 -13.708 -11.855 1.00 91.88 91 ARG A N 1
ATOM 706 C CA . ARG A 1 91 ? -1.690 -13.377 -12.922 1.00 91.88 91 ARG A CA 1
ATOM 707 C C . ARG A 1 91 ? -3.133 -13.465 -12.430 1.00 91.88 91 ARG A C 1
ATOM 709 O O . ARG A 1 91 ? -3.906 -12.565 -12.720 1.00 91.88 91 ARG A O 1
ATOM 716 N N . ASP A 1 92 ? -3.475 -14.500 -11.678 1.00 90.38 92 ASP A N 1
ATOM 717 C CA . ASP A 1 92 ? -4.807 -14.743 -11.135 1.00 90.38 92 ASP A CA 1
ATOM 718 C C . ASP A 1 92 ? -5.146 -13.672 -10.104 1.00 90.38 92 ASP A C 1
ATOM 720 O O . ASP A 1 92 ? -6.218 -13.074 -10.165 1.00 90.38 92 ASP A O 1
ATOM 724 N N . VAL A 1 93 ? -4.187 -13.345 -9.230 1.00 90.44 93 VAL A N 1
ATOM 725 C CA . VAL A 1 93 ? -4.319 -12.227 -8.290 1.00 90.44 93 VAL A CA 1
ATOM 726 C C . VAL A 1 93 ? -4.602 -10.934 -9.052 1.00 90.44 93 VAL A C 1
ATOM 728 O O . VAL A 1 93 ? -5.626 -10.313 -8.801 1.00 90.44 93 VAL A O 1
ATOM 731 N N . ILE A 1 94 ? -3.764 -10.558 -10.020 1.00 90.75 94 ILE A N 1
ATOM 732 C CA . ILE A 1 94 ? -3.884 -9.277 -10.733 1.00 90.75 94 ILE A CA 1
ATOM 733 C C . ILE A 1 94 ? -5.155 -9.214 -11.595 1.00 90.75 94 ILE A C 1
ATOM 735 O O . ILE A 1 94 ? -5.851 -8.205 -11.581 1.00 90.75 94 ILE A O 1
ATOM 739 N N . ASN A 1 95 ? -5.496 -10.275 -12.327 1.00 87.06 95 ASN A N 1
ATOM 740 C CA . ASN A 1 95 ? -6.592 -10.257 -13.305 1.00 87.06 95 ASN A CA 1
ATOM 741 C C . ASN A 1 95 ? -7.990 -10.326 -12.676 1.00 87.06 95 ASN A C 1
ATOM 743 O O . ASN A 1 95 ? -8.965 -9.910 -13.294 1.00 87.06 95 ASN A O 1
ATOM 747 N N . GLN A 1 96 ? -8.109 -10.831 -11.450 1.00 70.88 96 GLN A N 1
ATOM 748 C CA . GLN A 1 96 ? -9.381 -10.883 -10.720 1.00 70.88 96 GLN A CA 1
ATOM 749 C C . GLN A 1 96 ? -9.869 -9.494 -10.241 1.00 70.88 96 GLN A C 1
ATOM 751 O O . GLN A 1 96 ? -10.911 -9.394 -9.604 1.00 70.88 96 GLN A O 1
ATOM 756 N N . THR A 1 97 ? -9.153 -8.409 -10.555 1.00 58.03 97 THR A N 1
ATOM 757 C CA . THR A 1 97 ? -9.483 -7.014 -10.194 1.00 58.03 97 THR A CA 1
ATOM 758 C C . THR A 1 97 ? -10.757 -6.444 -10.840 1.00 58.03 97 THR A C 1
ATOM 760 O O . THR A 1 97 ? -11.103 -5.302 -10.562 1.00 58.03 97 THR A O 1
ATOM 763 N N . VAL A 1 98 ? -11.496 -7.203 -11.663 1.00 49.75 98 VAL A N 1
ATOM 764 C CA . VAL A 1 98 ? -12.601 -6.653 -12.484 1.00 49.75 98 VAL A CA 1
ATOM 765 C C . VAL A 1 98 ? -14.004 -7.147 -12.084 1.00 49.75 98 VAL A C 1
ATOM 767 O O . VAL A 1 98 ? -14.994 -6.728 -12.672 1.00 49.75 98 VAL A O 1
ATOM 770 N N . SER A 1 99 ? -14.158 -7.996 -11.064 1.00 36.16 99 SER A N 1
ATOM 771 C CA . SER A 1 99 ? -15.491 -8.409 -10.573 1.00 36.16 99 SER A CA 1
ATOM 772 C C . SER A 1 99 ? -15.696 -7.936 -9.136 1.00 36.16 99 SER A C 1
ATOM 774 O O . SER A 1 99 ? -15.076 -8.445 -8.211 1.00 36.16 99 SER A O 1
ATOM 776 N N . GLY A 1 100 ? -16.501 -6.880 -8.990 1.00 42.84 100 GLY A N 1
ATOM 777 C CA . GLY A 1 100 ? -16.616 -6.065 -7.784 1.00 42.84 100 GLY A CA 1
ATOM 778 C C . GLY A 1 100 ? -17.223 -6.733 -6.549 1.00 42.84 100 GLY A C 1
ATOM 779 O O . GLY A 1 100 ? -17.831 -7.798 -6.612 1.00 42.84 100 GLY A O 1
ATOM 780 N N . GLY A 1 101 ? -17.092 -6.029 -5.421 1.00 40.16 101 GLY A N 1
ATOM 781 C CA . GLY A 1 101 ? -17.782 -6.369 -4.180 1.00 40.16 101 GLY A CA 1
ATOM 782 C C . GLY A 1 101 ? -17.115 -5.847 -2.908 1.00 40.16 101 GLY A C 1
ATOM 783 O O . GLY A 1 101 ? -16.746 -6.646 -2.060 1.00 40.16 101 GLY A O 1
ATOM 784 N N . ALA A 1 102 ? -16.990 -4.527 -2.743 1.00 38.16 102 ALA A N 1
ATOM 785 C CA . ALA A 1 102 ? -16.867 -3.918 -1.417 1.00 38.16 102 ALA A CA 1
ATOM 786 C C . ALA A 1 102 ? -17.514 -2.528 -1.434 1.00 38.16 102 ALA A C 1
ATOM 788 O O . ALA A 1 102 ? -16.977 -1.560 -1.968 1.00 38.16 102 ALA A O 1
ATOM 789 N N . THR A 1 103 ? -18.722 -2.458 -0.883 1.00 38.00 103 THR A N 1
ATOM 790 C CA . THR A 1 103 ? -19.460 -1.226 -0.620 1.00 38.00 103 THR A CA 1
ATOM 791 C C . THR A 1 103 ? -18.701 -0.398 0.414 1.00 38.00 103 THR A C 1
ATOM 793 O O . THR A 1 103 ? -18.756 -0.694 1.605 1.00 38.00 103 THR A O 1
ATOM 796 N N . THR A 1 104 ? -18.020 0.660 -0.012 1.00 40.00 104 THR A N 1
ATOM 797 C CA . THR A 1 104 ? -17.584 1.722 0.904 1.00 40.00 104 THR A CA 1
ATOM 798 C C . THR A 1 104 ? -18.704 2.761 0.992 1.00 40.00 104 THR A C 1
ATOM 800 O O . THR A 1 104 ? -19.149 3.239 -0.056 1.00 40.00 104 THR A O 1
ATOM 803 N N . PRO A 1 105 ? -19.183 3.171 2.182 1.00 39.12 105 PRO A N 1
ATOM 804 C CA . PRO A 1 105 ? -20.035 4.346 2.265 1.00 39.12 105 PRO A CA 1
ATOM 805 C C . PRO A 1 105 ? -19.209 5.574 1.869 1.00 39.12 105 PRO A C 1
ATOM 807 O O . PRO A 1 105 ? -18.103 5.797 2.365 1.00 39.12 105 PRO A O 1
ATOM 810 N N . ALA A 1 106 ? -19.751 6.351 0.934 1.00 34.25 106 ALA A N 1
ATOM 811 C CA . ALA A 1 106 ? -19.166 7.579 0.428 1.00 34.25 106 ALA A CA 1
ATOM 812 C C . ALA A 1 106 ? -18.877 8.557 1.580 1.00 34.25 106 ALA A C 1
ATOM 814 O O . ALA A 1 106 ? -19.785 9.153 2.159 1.00 34.25 106 ALA A O 1
ATOM 815 N N . ALA A 1 107 ? -17.598 8.752 1.900 1.00 34.81 107 ALA A N 1
ATOM 816 C CA . ALA A 1 107 ? -17.174 9.886 2.701 1.00 34.81 107 ALA A CA 1
ATOM 817 C C . ALA A 1 107 ? -17.282 11.141 1.826 1.00 34.81 107 ALA A C 1
ATOM 819 O O . ALA A 1 107 ? -16.494 11.346 0.904 1.00 34.81 107 ALA A O 1
ATOM 820 N N . VAL A 1 108 ? -18.291 11.960 2.119 1.00 36.78 108 VAL A N 1
ATOM 821 C CA . VAL A 1 108 ? -18.482 13.312 1.592 1.00 36.78 108 VAL A CA 1
ATOM 822 C C . VAL A 1 108 ? -17.187 14.107 1.779 1.00 36.78 108 VAL A C 1
ATOM 824 O O . VAL A 1 108 ? -16.827 14.484 2.894 1.00 36.78 108 VAL A O 1
ATOM 827 N N . ILE A 1 109 ? -16.471 14.365 0.684 1.00 38.66 109 ILE A N 1
ATOM 828 C CA . ILE A 1 109 ? -15.396 15.356 0.663 1.00 38.66 109 ILE A CA 1
ATOM 829 C C . ILE A 1 109 ? -16.066 16.700 0.397 1.00 38.66 109 ILE A C 1
ATOM 831 O O . ILE A 1 109 ? -16.372 17.048 -0.741 1.00 38.66 109 ILE A O 1
ATOM 835 N N . GLY A 1 110 ? -16.328 17.433 1.479 1.00 31.50 110 GLY A N 1
ATOM 836 C CA . GLY A 1 110 ? -16.680 18.844 1.414 1.00 31.50 110 GLY A CA 1
ATOM 837 C C . GLY A 1 110 ? -15.571 19.614 0.701 1.00 31.50 110 GLY A C 1
ATOM 838 O O . GLY A 1 110 ? -14.418 19.614 1.140 1.00 31.50 110 GLY A O 1
ATOM 839 N N . GLY A 1 111 ? -15.932 20.232 -0.421 1.00 33.28 111 GLY A N 1
ATOM 840 C CA . GLY A 1 111 ? -15.087 21.159 -1.154 1.00 33.28 111 GLY A CA 1
ATOM 841 C C . GLY A 1 111 ? -14.802 22.393 -0.306 1.00 33.28 111 GLY A C 1
ATOM 842 O O . GLY A 1 111 ? -15.711 23.109 0.100 1.00 33.28 111 GLY A O 1
ATOM 843 N N . GLY A 1 112 ? -13.522 22.622 -0.042 1.00 29.84 112 GLY A N 1
ATOM 844 C CA . GLY A 1 112 ? -12.992 23.879 0.461 1.00 29.84 112 GLY A CA 1
ATOM 845 C C . GLY A 1 112 ? -11.796 24.245 -0.400 1.00 29.84 112 GLY A C 1
ATOM 846 O O . GLY A 1 112 ? -10.674 23.812 -0.134 1.00 29.84 112 GLY A O 1
ATOM 847 N N . GLU A 1 113 ? -12.052 24.986 -1.473 1.00 34.44 113 GLU A N 1
ATOM 848 C CA . GLU A 1 113 ? -11.029 25.578 -2.326 1.00 34.44 113 GLU A CA 1
ATOM 849 C C . GLU A 1 113 ? -10.123 26.460 -1.460 1.00 34.44 113 GLU A C 1
ATOM 851 O O . GLU A 1 113 ? -10.554 27.475 -0.920 1.00 34.44 113 GLU A O 1
ATOM 856 N N . THR A 1 114 ? -8.857 26.076 -1.291 1.00 38.50 114 THR A N 1
ATOM 857 C CA . THR A 1 114 ? -7.860 26.977 -0.704 1.00 38.50 114 THR A CA 1
ATOM 858 C C . THR A 1 114 ? -6.957 27.471 -1.821 1.00 38.50 114 THR A C 1
ATOM 860 O O . THR A 1 114 ? -6.073 26.763 -2.302 1.00 38.50 114 THR A O 1
ATOM 863 N N . LYS A 1 115 ? -7.247 28.698 -2.251 1.00 31.19 115 LYS A N 1
ATOM 864 C CA . LYS A 1 115 ? -6.465 29.530 -3.164 1.00 31.19 115 LYS A CA 1
ATOM 865 C C . LYS A 1 115 ? -5.003 29.585 -2.701 1.00 31.19 115 LYS A C 1
ATOM 867 O O . LYS A 1 115 ? -4.712 30.015 -1.589 1.00 31.19 115 LYS A O 1
ATOM 872 N N . CYS A 1 116 ? -4.081 29.149 -3.556 1.00 31.33 116 CYS A N 1
ATOM 873 C CA . CYS A 1 116 ? -2.649 29.344 -3.352 1.00 31.33 116 CYS A CA 1
ATOM 874 C C . CYS A 1 116 ? -2.305 30.811 -3.631 1.00 31.33 116 CYS A C 1
ATOM 876 O O . CYS A 1 116 ? -2.366 31.251 -4.776 1.00 31.33 116 CYS A O 1
ATOM 878 N N . GLU A 1 117 ? -1.933 31.560 -2.597 1.00 33.72 117 GLU A N 1
ATOM 879 C CA . GLU A 1 117 ? -1.430 32.926 -2.725 1.00 33.72 117 GLU A CA 1
ATOM 880 C C . GLU A 1 117 ? 0.101 32.902 -2.595 1.00 33.72 117 GLU A C 1
ATOM 882 O O . GLU A 1 117 ? 0.654 32.706 -1.512 1.00 33.72 117 GLU A O 1
ATOM 887 N N . CYS A 1 118 ? 0.811 33.027 -3.721 1.00 34.91 118 CYS A N 1
ATOM 888 C CA . CYS A 1 118 ? 2.256 33.228 -3.719 1.00 34.91 118 CYS A CA 1
ATOM 889 C C . CYS A 1 118 ? 2.551 34.709 -3.446 1.00 34.91 118 CYS A C 1
ATOM 891 O O . CYS A 1 118 ? 2.393 35.569 -4.313 1.00 34.91 118 CYS A O 1
ATOM 893 N N . GLY A 1 119 ? 2.968 35.000 -2.214 1.00 33.88 119 GLY A N 1
ATOM 894 C CA . GLY A 1 119 ? 3.411 36.323 -1.793 1.00 33.88 119 GLY A CA 1
ATOM 895 C C . GLY A 1 119 ? 4.634 36.786 -2.584 1.00 33.88 119 GLY A C 1
ATOM 896 O O . GLY A 1 119 ? 5.723 36.225 -2.472 1.00 33.88 119 GLY A O 1
ATOM 897 N N . ASN A 1 120 ? 4.427 37.838 -3.367 1.00 38.62 120 ASN A N 1
ATOM 898 C CA . ASN A 1 120 ? 5.442 38.630 -4.038 1.00 38.62 120 ASN A CA 1
ATOM 899 C C . ASN A 1 120 ? 6.237 39.422 -2.984 1.00 38.62 120 ASN A C 1
ATOM 901 O O . ASN A 1 120 ? 5.657 40.240 -2.269 1.00 38.62 120 ASN A O 1
ATOM 905 N N . ARG A 1 121 ? 7.553 39.214 -2.879 1.00 38.34 121 ARG A N 1
ATOM 906 C CA . ARG A 1 121 ? 8.440 40.124 -2.140 1.00 38.34 121 ARG A CA 1
ATOM 907 C C . ARG A 1 121 ? 9.421 40.762 -3.117 1.00 38.34 121 ARG A C 1
ATOM 909 O O . ARG A 1 121 ? 10.417 40.159 -3.500 1.00 38.34 121 ARG A O 1
ATOM 916 N N . LYS A 1 122 ? 9.102 41.999 -3.509 1.00 33.66 122 LYS A N 1
ATOM 917 C CA . LYS A 1 122 ? 10.052 42.953 -4.085 1.00 33.66 122 LYS A CA 1
ATOM 918 C C . LYS A 1 122 ? 11.010 43.408 -2.982 1.00 33.66 122 LYS A C 1
ATOM 920 O O . LYS A 1 122 ? 10.559 43.868 -1.938 1.00 33.66 122 LYS A O 1
ATOM 925 N N . GLY A 1 123 ? 12.305 43.306 -3.250 1.00 31.66 123 GLY A N 1
ATOM 926 C CA . GLY A 1 123 ? 13.367 44.021 -2.553 1.00 31.66 123 GLY A CA 1
ATOM 927 C C . GLY A 1 123 ? 14.359 44.521 -3.599 1.00 31.66 123 GLY A C 1
ATOM 928 O O . GLY A 1 123 ? 15.114 43.733 -4.158 1.00 31.66 123 GLY A O 1
ATOM 929 N N . THR A 1 124 ? 14.265 45.807 -3.919 1.00 31.20 124 THR A N 1
ATOM 930 C CA . THR A 1 124 ? 15.335 46.655 -4.475 1.00 31.20 124 THR A CA 1
ATOM 931 C C . THR A 1 124 ? 16.381 46.847 -3.356 1.00 31.20 124 THR A C 1
ATOM 933 O O . THR A 1 124 ? 16.000 46.803 -2.192 1.00 31.20 124 THR A O 1
ATOM 936 N N . GLU A 1 125 ? 17.698 46.933 -3.560 1.00 31.14 125 GLU A N 1
ATOM 937 C CA . GLU A 1 125 ? 18.518 47.903 -4.313 1.00 31.14 125 GLU A CA 1
ATOM 938 C C . GLU A 1 125 ? 19.956 47.325 -4.458 1.00 31.14 125 GLU A C 1
ATOM 940 O O . GLU A 1 125 ? 20.377 46.579 -3.580 1.00 31.14 125 GLU A O 1
ATOM 945 N N . GLY A 1 126 ? 20.639 47.507 -5.607 1.00 30.61 126 GLY A N 1
ATOM 946 C CA . GLY A 1 126 ? 21.951 48.202 -5.755 1.00 30.61 126 GLY A CA 1
ATOM 947 C C . GLY A 1 126 ? 23.176 47.393 -5.263 1.00 30.61 126 GLY A C 1
ATOM 948 O O . GLY A 1 126 ? 23.145 46.854 -4.175 1.00 30.61 126 GLY A O 1
ATOM 949 N N . GLU A 1 127 ? 24.320 47.203 -5.928 1.00 31.08 127 GLU A N 1
ATOM 950 C CA . GLU A 1 127 ? 25.018 47.858 -7.039 1.00 31.08 127 GLU A CA 1
ATOM 951 C C . GLU A 1 127 ? 26.182 46.914 -7.495 1.00 31.08 127 GLU A C 1
ATOM 953 O O . GLU A 1 127 ? 26.572 45.997 -6.774 1.00 31.08 127 GLU A O 1
ATOM 958 N N . LYS A 1 128 ? 26.693 47.090 -8.722 1.00 31.86 128 LYS A N 1
ATOM 959 C CA . LYS A 1 128 ? 27.708 46.287 -9.473 1.00 31.86 128 LYS A CA 1
ATOM 960 C C . LYS A 1 128 ? 29.178 46.609 -9.059 1.00 31.86 128 LYS A C 1
ATOM 962 O O . LYS A 1 128 ? 29.343 47.518 -8.256 1.00 31.86 128 LYS A O 1
ATOM 967 N N . PRO A 1 129 ? 30.260 46.115 -9.731 1.00 43.03 129 PRO A N 1
ATOM 968 C CA . PRO A 1 129 ? 30.540 44.855 -10.471 1.00 43.03 129 PRO A CA 1
ATOM 969 C C . PRO A 1 129 ? 31.947 44.239 -10.169 1.00 43.03 129 PRO A C 1
ATOM 971 O O . PRO A 1 129 ? 32.840 44.941 -9.716 1.00 43.03 129 PRO A O 1
ATOM 974 N N . ALA A 1 130 ? 32.220 42.983 -10.572 1.00 31.39 130 ALA A N 1
ATOM 975 C CA . ALA A 1 130 ? 33.578 42.544 -10.970 1.00 31.39 130 ALA A CA 1
ATOM 976 C C . ALA A 1 130 ? 33.579 41.224 -11.783 1.00 31.39 130 ALA A C 1
ATOM 978 O O . ALA A 1 130 ? 33.240 40.159 -11.284 1.00 31.39 130 ALA A O 1
ATOM 979 N N . THR A 1 131 ? 33.946 41.353 -13.061 1.00 30.16 131 THR A N 1
ATOM 980 C CA . THR A 1 131 ? 34.861 40.505 -13.859 1.00 30.16 131 THR A CA 1
ATOM 981 C C . THR A 1 131 ? 34.953 38.974 -13.664 1.00 30.16 131 THR A C 1
ATOM 983 O O . THR A 1 131 ? 35.515 38.479 -12.698 1.00 30.16 131 THR A O 1
ATOM 986 N N . SER A 1 132 ? 34.611 38.281 -14.761 1.00 31.45 132 SER A N 1
ATOM 987 C CA . SER A 1 132 ? 35.456 37.337 -15.526 1.00 31.45 132 SER A CA 1
ATOM 988 C C . SER A 1 132 ? 35.722 35.889 -15.057 1.00 31.45 132 SER A C 1
ATOM 990 O O . SER A 1 132 ? 36.179 35.623 -13.955 1.00 31.45 132 SER A O 1
ATOM 992 N N . THR A 1 133 ? 35.628 35.014 -16.070 1.00 32.78 133 THR A N 1
ATOM 993 C CA . THR A 1 133 ? 36.330 33.737 -16.337 1.00 32.78 133 THR A CA 1
ATOM 994 C C . THR A 1 133 ? 35.802 32.390 -15.808 1.00 32.78 133 THR A C 1
ATOM 996 O O . THR A 1 133 ? 35.849 32.079 -14.628 1.00 32.78 133 THR A O 1
ATOM 999 N N . SER A 1 134 ? 35.438 31.571 -16.808 1.00 36.66 134 SER A N 1
ATOM 1000 C CA . SER A 1 134 ? 35.808 30.165 -17.059 1.00 36.66 134 SER A CA 1
ATOM 1001 C C . SER A 1 134 ? 35.282 29.028 -16.177 1.00 36.66 134 SER A C 1
ATOM 1003 O O . SER A 1 134 ? 35.655 28.880 -15.019 1.00 36.66 134 SER A O 1
ATOM 1005 N N . ASP A 1 135 ? 34.525 28.149 -16.843 1.00 36.47 135 ASP A N 1
ATOM 1006 C CA . ASP A 1 135 ? 34.676 26.688 -16.898 1.00 36.47 135 ASP A CA 1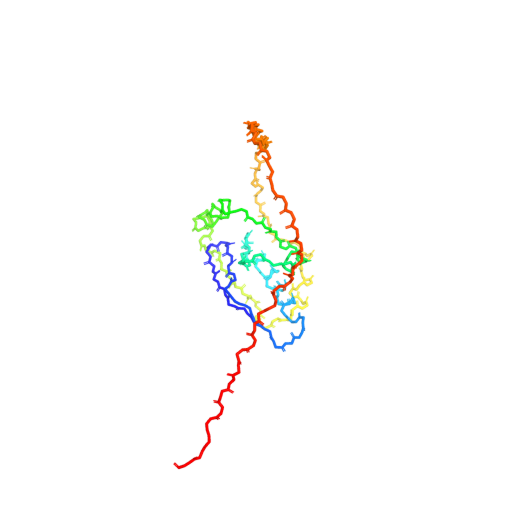
ATOM 1007 C C . ASP A 1 135 ? 35.599 26.019 -15.869 1.00 36.47 135 ASP A C 1
ATOM 1009 O O . ASP A 1 135 ? 36.815 26.223 -15.887 1.00 36.47 135 ASP A O 1
ATOM 1013 N N . ARG A 1 136 ? 35.045 25.049 -15.125 1.00 40.91 136 ARG A N 1
ATOM 1014 C CA . ARG A 1 136 ? 35.515 23.648 -15.146 1.00 40.91 136 ARG A CA 1
ATOM 1015 C C . ARG A 1 136 ? 34.648 22.731 -14.281 1.00 40.91 136 ARG A C 1
ATOM 1017 O O . ARG A 1 136 ? 34.454 22.933 -13.087 1.00 40.91 136 ARG A O 1
ATOM 1024 N N . SER A 1 137 ? 34.208 21.658 -14.927 1.00 39.12 137 SER A N 1
ATOM 1025 C CA . SER A 1 137 ? 33.770 20.384 -14.358 1.00 39.12 137 SER A CA 1
ATOM 1026 C C . SER A 1 137 ? 34.728 19.856 -13.284 1.00 39.12 137 SER A C 1
ATOM 1028 O O . SER A 1 137 ? 35.936 19.800 -13.521 1.00 39.12 137 SER A O 1
ATOM 1030 N N . CYS A 1 138 ? 34.195 19.364 -12.163 1.00 32.75 138 CYS A N 1
ATOM 1031 C CA . CYS A 1 138 ? 34.980 18.665 -11.147 1.00 32.75 138 CYS A CA 1
ATOM 1032 C C . CYS A 1 138 ? 34.452 17.233 -10.967 1.00 32.75 138 CYS A C 1
ATOM 1034 O O . CYS A 1 138 ? 33.435 17.001 -10.316 1.00 32.75 138 CYS A O 1
ATOM 1036 N N . SER A 1 139 ? 35.147 16.275 -11.583 1.00 40.50 139 SER A N 1
ATOM 1037 C CA . SER A 1 139 ? 35.024 14.841 -11.300 1.00 40.50 139 SER A CA 1
ATOM 1038 C C . SER A 1 139 ? 35.846 14.482 -10.051 1.00 40.50 139 SER A C 1
ATOM 1040 O O . SER A 1 139 ? 36.932 15.036 -9.867 1.00 40.50 139 SER A O 1
ATOM 1042 N N . PRO A 1 140 ? 35.404 13.532 -9.208 1.00 49.06 140 PRO A N 1
ATOM 1043 C CA . PRO A 1 140 ? 36.135 13.143 -8.002 1.00 49.06 140 PRO A CA 1
ATOM 1044 C C . PRO A 1 140 ? 37.343 12.226 -8.306 1.00 49.06 140 PRO A C 1
ATOM 1046 O O . PRO A 1 140 ? 37.254 11.353 -9.176 1.00 49.06 140 PRO A O 1
ATOM 1049 N N . PRO A 1 141 ? 38.472 12.351 -7.577 1.00 44.88 141 PRO A N 1
ATOM 1050 C CA . PRO A 1 141 ? 39.638 11.492 -7.772 1.00 44.88 141 PRO A CA 1
ATOM 1051 C C . PRO A 1 141 ? 39.466 10.094 -7.147 1.00 44.88 141 PRO A C 1
ATOM 1053 O O . PRO A 1 141 ? 39.064 9.934 -5.994 1.00 44.88 141 PRO A O 1
ATOM 1056 N N . LYS A 1 142 ? 39.845 9.062 -7.916 1.00 41.59 142 LYS A N 1
ATOM 1057 C CA . LYS A 1 142 ? 39.911 7.649 -7.502 1.00 41.59 142 LYS A CA 1
ATOM 1058 C C . LYS A 1 142 ? 41.032 7.427 -6.473 1.00 41.59 142 LYS A C 1
ATOM 1060 O O . LYS A 1 142 ? 42.202 7.676 -6.756 1.00 41.59 142 LYS A O 1
ATOM 1065 N N . ARG A 1 143 ? 40.698 6.876 -5.299 1.00 44.62 143 ARG A N 1
ATOM 1066 C CA . ARG A 1 143 ? 41.669 6.389 -4.297 1.00 44.62 143 ARG A CA 1
ATOM 106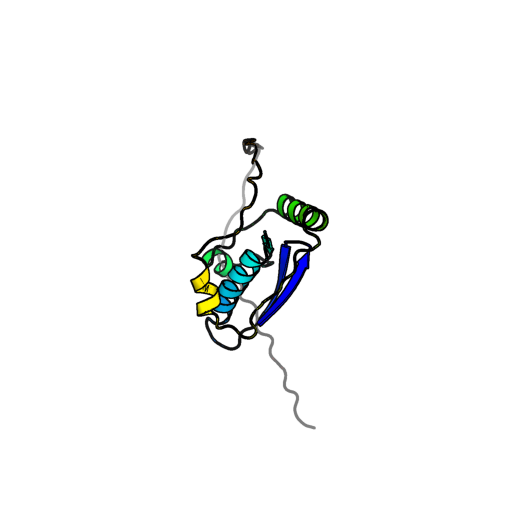7 C C . ARG A 1 143 ? 42.413 5.146 -4.817 1.00 44.62 143 ARG A C 1
ATOM 1069 O O . ARG A 1 143 ? 41.797 4.114 -5.071 1.00 44.62 143 ARG A O 1
ATOM 1076 N N . ARG A 1 144 ? 43.746 5.230 -4.930 1.00 45.34 144 ARG A N 1
ATOM 1077 C CA . ARG A 1 144 ? 44.658 4.098 -5.200 1.00 45.34 144 ARG A CA 1
ATOM 1078 C C . ARG A 1 144 ? 44.844 3.244 -3.940 1.00 45.34 144 ARG A C 1
ATOM 1080 O O . ARG A 1 144 ? 45.231 3.760 -2.895 1.00 45.34 144 ARG A O 1
ATOM 1087 N N . ARG A 1 145 ? 44.620 1.933 -4.066 1.00 44.28 145 ARG A N 1
ATOM 1088 C CA . ARG A 1 145 ? 45.042 0.898 -3.107 1.00 44.28 145 ARG A CA 1
ATOM 1089 C C . ARG A 1 145 ? 46.567 0.732 -3.183 1.00 44.28 145 ARG A C 1
ATOM 1091 O O . ARG A 1 145 ? 47.098 0.566 -4.278 1.00 44.28 145 ARG A O 1
ATOM 1098 N N . LYS A 1 146 ? 47.264 0.763 -2.042 1.00 47.66 146 LYS A N 1
ATOM 1099 C CA . LYS A 1 146 ? 48.647 0.276 -1.921 1.00 47.66 146 LYS A CA 1
ATOM 1100 C C . LYS A 1 146 ? 48.603 -1.192 -1.497 1.00 47.66 146 LYS A C 1
ATOM 1102 O O . LYS A 1 146 ? 48.136 -1.504 -0.408 1.00 47.66 146 LYS A O 1
ATOM 1107 N N . SER A 1 147 ? 49.073 -2.062 -2.380 1.00 44.22 147 SER A N 1
ATOM 1108 C CA . SER A 1 147 ? 49.511 -3.424 -2.086 1.00 44.22 147 SER A CA 1
ATOM 1109 C C . SER A 1 147 ? 50.891 -3.358 -1.426 1.00 44.22 147 SER A C 1
ATOM 1111 O O . SER A 1 147 ? 51.836 -2.872 -2.047 1.00 44.22 147 SER A O 1
ATOM 1113 N N . GLY A 1 148 ? 51.002 -3.803 -0.177 1.00 44.22 148 GLY A N 1
ATOM 1114 C CA . GLY A 1 148 ? 52.281 -4.132 0.451 1.00 44.22 148 GLY A CA 1
ATOM 1115 C C . GLY A 1 148 ? 52.493 -5.637 0.341 1.00 44.22 148 GLY A C 1
ATOM 1116 O O . GLY A 1 148 ? 51.609 -6.397 0.728 1.00 44.22 148 GLY A O 1
ATOM 1117 N N . GLY A 1 149 ? 53.619 -6.046 -0.239 1.00 48.47 149 GLY A N 1
ATOM 1118 C CA . GLY A 1 149 ? 54.057 -7.433 -0.332 1.00 48.47 149 GLY A CA 1
ATOM 1119 C C . GLY A 1 149 ? 55.447 -7.604 0.281 1.00 48.47 149 GLY A C 1
ATOM 1120 O O . GLY A 1 149 ? 56.261 -6.692 0.179 1.00 48.47 149 GLY A O 1
ATOM 1121 N N . ASN A 1 150 ? 55.632 -8.791 0.862 1.00 40.41 150 ASN A N 1
ATOM 1122 C CA . ASN A 1 150 ? 56.838 -9.547 1.222 1.00 40.41 150 ASN A CA 1
ATOM 1123 C C . ASN A 1 150 ? 57.989 -8.915 2.019 1.00 40.41 150 ASN A C 1
ATOM 1125 O O . ASN A 1 150 ? 58.556 -7.886 1.660 1.00 40.41 150 ASN A O 1
ATOM 1129 N N . GLY A 1 151 ? 58.400 -9.693 3.024 1.00 40.34 151 GLY A N 1
ATOM 1130 C CA . GLY A 1 151 ? 59.597 -9.571 3.845 1.00 40.34 151 GLY A CA 1
ATOM 1131 C C . GLY A 1 151 ? 59.427 -10.432 5.080 1.00 40.34 151 GLY A C 1
ATOM 1132 O O . GLY A 1 151 ? 58.998 -9.854 6.098 1.00 40.34 151 GLY A O 1
#

Organism: NCBI:txid2749911

Foldseek 3Di:
DFDWDDQFLEIETPDDDDDDPPPRVLVVLLVVLLSVVLVRPYYHDDDDDVVCVVSPDDDDDPVVVVVVSVVSNPPGVPRDSDDPDPDDDSCCSNVVSPDDDDDDPDDDPDDDDDDDDDDDDDDDDDDDDDDDDDDDDDDDDDDDDDDDDDD

InterPro domains:
  IPR004616 Leucyl/phenylalanyl-tRNA-protein transferase [P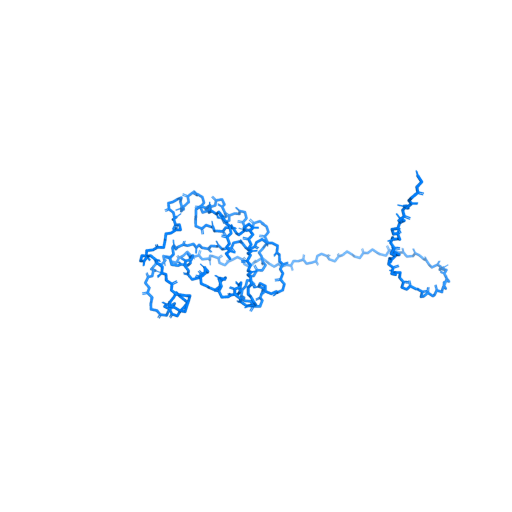F03588] (1-60)
  IPR004616 Leucyl/phenylalanyl-tRNA-protein transferase [PTHR30098] (1-82)
  IPR016181 Acyl-CoA N-acyltransferase [SSF55729] (1-75)
  IPR042203 Leucyl/phenylalanyl-tRNA-protein transferase, C-terminal [G3DSA:3.40.630.70] (1-93)

Radius of gyration: 25.49 Å; chains: 1; bounding box: 80×69×32 Å

Sequence (151 aa):
GELGYTVGSVYTSLTGFSTEDSSGSIQLAALGTILERCGFILWDLGMFMEYKERIGARSMRRTPFVRTVRRSRVETPDVRFTVEGGRMNCRDVINQTVSGGATTPAAVIGGGETKCECGNRKGTEGEKPATSTSDRSCSPPKRRRKSGGNG